Protein AF-A0A919X9M4-F1 (afdb_monomer)

pLDDT: mean 71.2, std 14.74, range [41.19, 88.62]

Secondary structure (DSSP, 8-state):
-PBPTTT-PBPPHHHHHHHTTT-B-TTT-PBPP--HHHHHHHTTTS------SS--

Sequence (56 aa):
MPICQNCGEKWSWRQTMKTLFKLKCPHCSTKQYESTSSRLRSGILTIPKHTYKGLI

Radius of gyration: 15.12 Å; Cα contacts (8 Å, |Δi|>4): 40; chains: 1; bounding box: 32×22×41 Å

Structure (mmCIF, N/CA/C/O backbone):
data_AF-A0A919X9M4-F1
#
_entry.id   AF-A0A919X9M4-F1
#
loop_
_atom_site.group_PDB
_atom_site.id
_atom_site.type_symbol
_atom_site.label_atom_id
_atom_site.label_alt_id
_atom_site.label_comp_id
_atom_site.label_asym_id
_atom_site.label_entity_id
_atom_site.label_seq_id
_atom_site.pdbx_PDB_ins_code
_atom_site.Cartn_x
_atom_site.Cartn_y
_atom_site.Cartn_z
_atom_site.occupancy
_atom_site.B_iso_or_equiv
_atom_site.auth_seq_id
_atom_site.auth_comp_id
_atom_site.auth_asym_id
_atom_site.auth_atom_id
_atom_site.pdbx_PDB_model_num
ATOM 1 N N . MET A 1 1 ? 6.207 -0.136 7.479 1.00 76.19 1 MET A N 1
ATOM 2 C CA . MET A 1 1 ? 4.798 -0.542 7.302 1.00 76.19 1 MET A CA 1
ATOM 3 C C . MET A 1 1 ? 4.197 0.265 6.177 1.00 76.19 1 MET A C 1
ATOM 5 O O . MET A 1 1 ? 4.514 1.452 6.142 1.00 76.19 1 MET A O 1
ATOM 9 N N . PRO A 1 2 ? 3.393 -0.326 5.277 1.00 77.88 2 PRO A N 1
ATOM 10 C CA . PRO A 1 2 ? 2.653 0.451 4.293 1.00 77.88 2 PRO A CA 1
ATOM 11 C C . PRO A 1 2 ? 1.793 1.520 4.974 1.00 77.88 2 PRO A C 1
ATOM 13 O O . PRO A 1 2 ? 1.242 1.307 6.058 1.00 77.88 2 PRO A O 1
ATOM 16 N N . ILE A 1 3 ? 1.719 2.670 4.318 1.00 85.31 3 ILE A N 1
ATOM 17 C CA . ILE A 1 3 ? 0.780 3.740 4.627 1.00 85.31 3 ILE A CA 1
ATOM 18 C C . ILE A 1 3 ? -0.343 3.628 3.601 1.00 85.31 3 ILE A C 1
ATOM 20 O O . ILE A 1 3 ? -0.084 3.414 2.415 1.00 85.31 3 ILE A O 1
ATOM 24 N N . CYS A 1 4 ? -1.588 3.726 4.053 1.00 86.25 4 CYS A N 1
ATOM 25 C CA . CYS A 1 4 ? -2.739 3.696 3.167 1.00 86.25 4 CYS A CA 1
ATOM 26 C C . CYS A 1 4 ? -2.693 4.868 2.172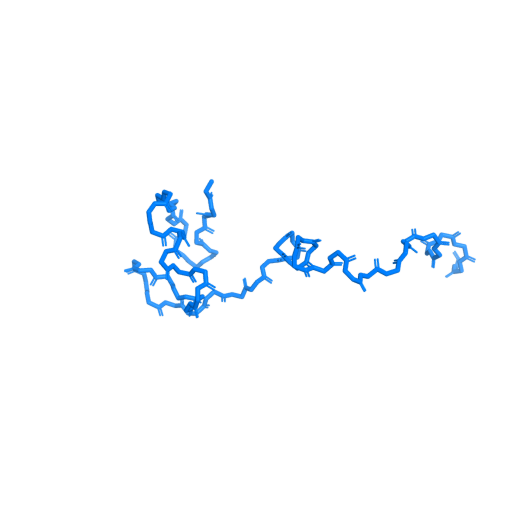 1.00 86.25 4 CYS A C 1
ATOM 28 O O . CYS A 1 4 ? -2.664 6.018 2.598 1.00 86.25 4 CYS A O 1
ATOM 30 N N . GLN A 1 5 ? -2.775 4.599 0.863 1.00 83.56 5 GLN A N 1
ATOM 31 C CA . GLN A 1 5 ? -2.764 5.660 -0.160 1.00 83.56 5 GLN A CA 1
ATOM 32 C C . GLN A 1 5 ? -4.029 6.532 -0.157 1.00 83.56 5 GLN A C 1
ATOM 34 O O . GLN A 1 5 ? -4.012 7.640 -0.674 1.00 83.56 5 GLN A O 1
ATOM 39 N N . ASN A 1 6 ? -5.130 6.027 0.404 1.00 86.81 6 ASN A N 1
ATOM 40 C CA . ASN A 1 6 ? -6.422 6.708 0.397 1.00 86.81 6 ASN A CA 1
ATOM 41 C C . ASN A 1 6 ? -6.672 7.528 1.675 1.00 86.81 6 ASN A C 1
ATOM 43 O O . ASN A 1 6 ? -7.178 8.636 1.589 1.00 86.81 6 ASN A O 1
ATOM 47 N N . CYS A 1 7 ? -6.305 7.000 2.848 1.00 88.62 7 CYS A N 1
ATOM 48 C CA . CYS A 1 7 ? -6.578 7.643 4.138 1.00 88.62 7 CYS A CA 1
ATOM 49 C C . CYS A 1 7 ? -5.321 8.070 4.907 1.00 88.62 7 CYS A C 1
ATOM 51 O O . CYS A 1 7 ? -5.447 8.614 5.993 1.00 88.62 7 CYS A O 1
ATOM 53 N N . GLY A 1 8 ? -4.113 7.789 4.403 1.00 87.50 8 GLY A N 1
ATOM 54 C CA . GLY A 1 8 ? -2.860 8.191 5.055 1.00 87.50 8 GLY A CA 1
ATOM 55 C C . GLY A 1 8 ? -2.506 7.412 6.327 1.00 87.50 8 GLY A C 1
ATOM 56 O O . GLY A 1 8 ? -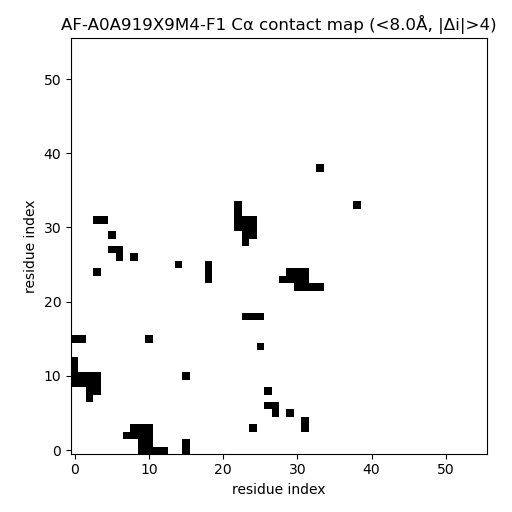1.474 7.677 6.937 1.00 87.50 8 GLY A O 1
ATOM 57 N N . GLU A 1 9 ? -3.314 6.423 6.714 1.00 88.38 9 GLU A N 1
ATOM 58 C CA . GLU A 1 9 ? -3.099 5.689 7.960 1.00 88.38 9 GLU A CA 1
ATOM 59 C C . GLU A 1 9 ? -1.936 4.702 7.834 1.00 88.38 9 GLU A C 1
ATOM 61 O O . GLU A 1 9 ? -1.891 3.868 6.917 1.00 88.38 9 GLU A O 1
ATOM 66 N N . LYS A 1 10 ? -0.995 4.772 8.777 1.00 85.62 10 LYS A N 1
ATOM 67 C CA . LYS A 1 10 ? 0.147 3.860 8.853 1.00 85.62 10 LYS A CA 1
ATOM 68 C C . LYS A 1 10 ? -0.289 2.556 9.500 1.00 85.62 10 LYS A C 1
ATOM 70 O O . LYS A 1 10 ? -0.785 2.538 10.619 1.00 85.62 10 LYS A O 1
ATOM 75 N N . TRP A 1 11 ? -0.066 1.441 8.816 1.00 86.19 11 TRP A N 1
ATOM 76 C CA . TRP A 1 11 ? -0.465 0.153 9.373 1.00 86.19 11 TRP A CA 1
ATOM 77 C C . TRP A 1 11 ? 0.487 -0.289 10.488 1.00 86.19 11 TRP A C 1
ATOM 79 O O . TRP A 1 11 ? 1.611 0.210 10.620 1.00 86.19 11 TRP A O 1
ATOM 89 N N . SER A 1 12 ? 0.049 -1.280 11.260 1.00 88.06 12 SER A N 1
ATOM 90 C CA . SER A 1 12 ? 0.898 -2.107 12.121 1.00 88.06 12 SER A CA 1
ATOM 91 C C . SER A 1 12 ? 1.347 -3.389 11.400 1.00 88.06 12 SER A C 1
ATOM 93 O O . SER A 1 12 ? 0.810 -3.769 10.353 1.00 88.06 12 SER A O 1
ATOM 95 N N . TRP A 1 13 ? 2.338 -4.089 11.964 1.00 82.31 13 TRP A N 1
ATOM 96 C CA . TRP A 1 13 ? 2.896 -5.314 11.368 1.00 82.31 13 TRP A CA 1
ATOM 97 C C . TRP A 1 13 ? 1.838 -6.406 11.246 1.00 82.31 13 TRP A C 1
ATOM 99 O O . TRP A 1 13 ? 1.644 -6.988 10.180 1.00 82.31 13 TRP A O 1
ATOM 109 N N . ARG A 1 14 ? 1.075 -6.612 12.325 1.00 84.69 14 ARG A N 1
ATOM 110 C CA . ARG A 1 14 ? -0.007 -7.602 12.379 1.00 84.69 14 ARG A CA 1
ATOM 111 C C . ARG A 1 14 ? -1.109 -7.297 11.364 1.00 84.69 14 ARG A C 1
ATOM 113 O O . ARG A 1 14 ? -1.634 -8.220 10.751 1.00 84.69 14 ARG A O 1
ATOM 120 N N . GLN A 1 15 ? -1.454 -6.021 11.170 1.00 83.69 15 GLN A N 1
ATOM 121 C CA . GLN A 1 15 ? -2.431 -5.618 10.154 1.00 83.69 15 GLN A CA 1
ATOM 122 C C . GLN A 1 15 ? -1.904 -5.891 8.748 1.00 83.69 15 GLN A C 1
ATOM 124 O O . GLN A 1 15 ? -2.626 -6.485 7.958 1.00 83.69 15 GLN A O 1
ATOM 129 N N . THR A 1 16 ? -0.644 -5.542 8.476 1.00 82.06 16 THR A N 1
ATOM 130 C CA . THR A 1 16 ? 0.005 -5.776 7.176 1.00 82.06 16 THR A CA 1
ATOM 131 C C . THR A 1 16 ? -0.008 -7.254 6.799 1.00 82.06 16 THR A C 1
ATOM 133 O O . THR A 1 16 ? -0.397 -7.596 5.689 1.00 82.06 16 THR A O 1
ATOM 136 N N . MET A 1 17 ? 0.317 -8.144 7.741 1.00 82.81 17 MET A N 1
ATOM 137 C CA . MET A 1 17 ? 0.269 -9.591 7.501 1.00 82.81 17 MET A CA 1
ATOM 138 C C . MET A 1 17 ? -1.144 -10.087 7.153 1.00 82.81 17 MET A C 1
ATOM 140 O O . MET A 1 17 ? -1.306 -10.921 6.266 1.00 82.81 17 MET A O 1
ATOM 144 N N . LYS A 1 18 ? -2.185 -9.553 7.805 1.00 80.69 18 LYS A N 1
ATOM 145 C CA . LYS A 1 18 ? -3.586 -9.907 7.508 1.00 80.69 18 LYS A CA 1
ATOM 146 C C . LYS A 1 18 ? -4.060 -9.367 6.158 1.00 80.69 18 LYS A C 1
ATOM 148 O O . LYS A 1 18 ? -4.909 -9.982 5.514 1.00 80.69 18 LYS A O 1
ATOM 153 N N . THR A 1 19 ? -3.559 -8.209 5.741 1.00 77.31 19 THR A N 1
ATOM 154 C CA . THR A 1 19 ? -4.003 -7.526 4.522 1.00 77.31 19 THR A CA 1
ATOM 155 C C . THR A 1 19 ? -3.236 -7.940 3.274 1.00 77.31 19 THR A C 1
ATOM 157 O O . THR A 1 19 ? -3.756 -7.697 2.188 1.00 77.31 19 THR A O 1
ATOM 160 N N . LEU A 1 20 ? -2.099 -8.637 3.391 1.00 74.44 20 LEU A N 1
ATOM 161 C CA . LEU A 1 20 ? -1.384 -9.232 2.249 1.00 74.44 20 LEU A CA 1
ATOM 162 C C . LEU A 1 20 ? -2.304 -10.077 1.347 1.00 74.44 20 LEU A C 1
ATOM 164 O O . LEU A 1 20 ? -2.202 -9.997 0.131 1.00 74.44 20 LEU A O 1
ATOM 168 N N . PHE A 1 21 ? -3.259 -10.814 1.924 1.00 72.31 21 PHE A N 1
ATOM 169 C CA . PHE A 1 21 ? -4.189 -11.661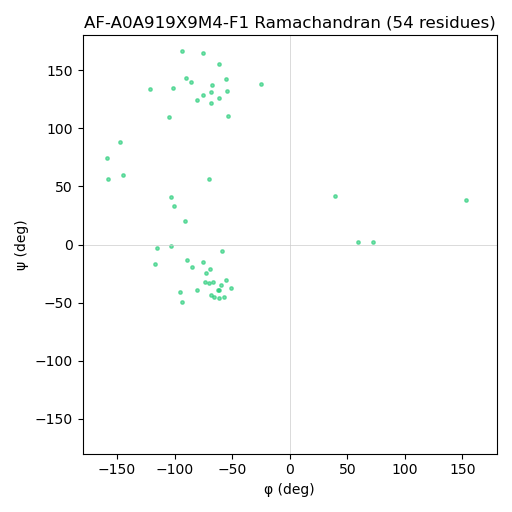 1.161 1.00 72.31 21 PHE A CA 1
ATOM 170 C C . PHE A 1 21 ? -5.430 -10.933 0.627 1.00 72.31 21 PHE A C 1
ATOM 172 O O . PHE A 1 21 ? -6.114 -11.447 -0.253 1.00 72.31 21 PHE A O 1
ATOM 179 N N . LYS A 1 22 ? -5.779 -9.766 1.184 1.00 75.88 22 LYS A N 1
ATOM 180 C CA . LYS A 1 22 ? -7.055 -9.079 0.894 1.00 75.88 22 LYS A CA 1
ATOM 181 C C . LYS A 1 22 ? -6.891 -7.715 0.228 1.00 75.88 22 LYS A C 1
ATOM 183 O O . LYS A 1 22 ? -7.880 -7.203 -0.293 1.00 75.88 22 LYS A O 1
ATOM 188 N N . LEU A 1 23 ? -5.690 -7.126 0.271 1.00 78.75 23 LEU A N 1
ATOM 189 C CA . LEU A 1 23 ? -5.351 -5.792 -0.244 1.00 78.75 23 LEU A CA 1
ATOM 190 C C . LEU A 1 23 ? -6.460 -4.758 0.028 1.00 78.75 23 LEU A C 1
ATOM 192 O O . LEU A 1 23 ? -6.827 -3.958 -0.824 1.00 78.75 23 LEU A O 1
ATOM 196 N N . LYS A 1 24 ? -7.044 -4.799 1.227 1.00 84.88 24 LYS A N 1
ATOM 197 C CA . LYS A 1 24 ? -8.090 -3.877 1.681 1.00 84.88 24 LYS A CA 1
ATOM 198 C C . LYS A 1 24 ? -7.607 -3.172 2.931 1.00 84.88 24 LYS A C 1
ATOM 200 O O . LYS A 1 24 ? -7.082 -3.814 3.839 1.00 84.88 24 LYS A O 1
ATOM 205 N N . CYS A 1 25 ? -7.786 -1.858 2.970 1.00 85.94 25 CYS A N 1
ATOM 206 C CA . CYS A 1 25 ? -7.460 -1.079 4.151 1.00 85.94 25 CYS A CA 1
ATOM 207 C C . CYS A 1 25 ? -8.420 -1.421 5.299 1.00 85.94 25 CYS A C 1
ATOM 209 O O . CYS A 1 25 ? -9.626 -1.387 5.081 1.00 85.94 25 CYS A O 1
ATOM 211 N N . PRO A 1 26 ? -7.936 -1.700 6.520 1.00 83.75 26 PRO A N 1
ATOM 212 C CA . PRO A 1 26 ? -8.812 -1.982 7.654 1.00 83.75 26 PRO A CA 1
ATOM 213 C C . PRO A 1 26 ? -9.480 -0.725 8.233 1.00 83.75 26 PRO A C 1
ATOM 215 O O . PRO A 1 26 ? -10.433 -0.855 8.987 1.00 83.75 26 PRO A O 1
ATOM 218 N N . HIS A 1 27 ? -8.994 0.473 7.890 1.00 86.31 27 HIS A N 1
ATOM 219 C CA . HIS A 1 27 ? -9.503 1.740 8.428 1.00 86.31 27 HIS A CA 1
ATOM 220 C C . HIS A 1 27 ? -10.571 2.367 7.528 1.00 86.31 27 HIS A C 1
ATOM 222 O O . HIS A 1 27 ? -11.652 2.700 7.993 1.00 86.31 27 HIS A O 1
ATOM 228 N N . CYS A 1 28 ? -10.297 2.485 6.225 1.00 87.44 28 CYS A N 1
ATOM 229 C CA . CYS A 1 28 ? -11.236 3.070 5.263 1.00 87.44 28 CYS A CA 1
ATOM 230 C C . CYS A 1 28 ? -11.957 2.035 4.388 1.00 87.44 28 CYS A C 1
ATOM 232 O O . CYS A 1 28 ? -12.761 2.407 3.543 1.00 87.44 28 CYS A O 1
ATOM 234 N N . SER A 1 29 ? -11.666 0.736 4.540 1.00 86.56 29 SER A N 1
ATOM 235 C CA . SER A 1 29 ? -12.222 -0.360 3.718 1.00 86.56 29 SER A CA 1
ATOM 236 C C . SER A 1 29 ? -11.952 -0.270 2.208 1.00 86.56 29 SER A C 1
ATOM 238 O O . SER A 1 29 ? -12.348 -1.162 1.450 1.00 86.56 29 SER A O 1
ATOM 240 N N . THR A 1 30 ? -11.211 0.747 1.766 1.00 85.94 30 THR A N 1
ATOM 241 C CA . THR A 1 30 ? -10.817 0.946 0.374 1.00 85.94 30 THR A CA 1
ATOM 242 C C . THR A 1 30 ? -9.840 -0.137 -0.070 1.00 85.94 30 THR A C 1
ATOM 244 O O . THR A 1 30 ? -8.907 -0.510 0.653 1.00 85.94 30 THR A O 1
ATOM 247 N N . LYS A 1 31 ? -10.058 -0.651 -1.284 1.00 83.62 31 LYS A N 1
ATOM 248 C CA . LYS A 1 31 ? -9.152 -1.599 -1.935 1.00 83.62 31 LYS A CA 1
ATOM 249 C C . LYS A 1 31 ? -7.846 -0.869 -2.275 1.00 83.62 31 LYS A C 1
ATOM 251 O O . LYS A 1 31 ? -7.867 0.148 -2.959 1.00 83.62 31 LYS A O 1
ATOM 256 N N . GLN A 1 32 ? -6.733 -1.361 -1.749 1.00 76.81 32 GLN A N 1
ATOM 257 C CA . GLN A 1 32 ? -5.391 -0.878 -2.054 1.00 76.81 32 GLN A CA 1
ATOM 258 C C . GLN A 1 32 ? -4.893 -1.596 -3.302 1.00 76.81 32 GLN A C 1
ATOM 26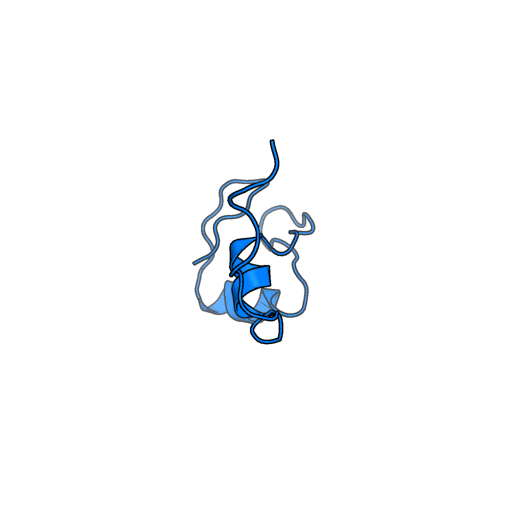0 O O . GLN A 1 32 ? -5.089 -2.803 -3.448 1.00 76.81 32 GLN A O 1
ATOM 265 N N . TYR A 1 33 ? -4.210 -0.874 -4.178 1.00 73.69 33 TYR A N 1
ATOM 266 C CA . TYR A 1 33 ? -3.476 -1.497 -5.268 1.00 73.69 33 TYR A CA 1
ATOM 267 C C . TYR A 1 33 ? -2.051 -1.797 -4.808 1.00 73.69 33 TYR A C 1
ATOM 269 O O . TYR A 1 33 ? -1.453 -1.030 -4.054 1.00 73.69 33 TYR A O 1
ATOM 277 N N . GLU A 1 34 ? -1.503 -2.923 -5.267 1.00 65.81 34 GLU A N 1
ATOM 278 C CA . GLU A 1 34 ? -0.079 -3.223 -5.128 1.00 65.81 34 GLU A CA 1
ATOM 279 C C . GLU A 1 34 ? 0.726 -2.048 -5.697 1.00 65.81 34 GLU A C 1
ATOM 281 O O . GLU A 1 34 ? 0.715 -1.800 -6.910 1.00 65.81 34 GLU A O 1
ATOM 286 N N . SER A 1 35 ? 1.396 -1.313 -4.808 1.00 66.69 35 SER A N 1
ATOM 287 C CA . SER A 1 35 ? 2.277 -0.213 -5.190 1.00 66.69 35 SER A CA 1
ATOM 288 C C . SER A 1 35 ? 3.424 -0.731 -6.064 1.00 66.69 35 SER A C 1
ATOM 290 O O . SER A 1 35 ? 3.796 -1.902 -5.979 1.00 66.69 35 SER A O 1
ATOM 292 N N . THR A 1 36 ? 4.018 0.119 -6.903 1.00 58.03 36 THR A N 1
ATOM 293 C CA . THR A 1 36 ? 5.116 -0.274 -7.810 1.00 58.03 36 THR A CA 1
ATOM 294 C C . THR A 1 36 ? 6.294 -0.916 -7.063 1.00 58.03 36 THR A C 1
ATOM 296 O O . THR A 1 36 ? 6.944 -1.817 -7.586 1.00 58.03 36 THR A O 1
ATOM 299 N N . SER A 1 37 ? 6.532 -0.515 -5.810 1.00 59.34 37 SER A N 1
ATOM 300 C CA . SER A 1 37 ? 7.530 -1.124 -4.925 1.00 59.34 37 SER A CA 1
ATOM 301 C C . SER A 1 37 ? 7.111 -2.502 -4.390 1.00 59.34 37 SER A C 1
ATOM 303 O O . SER A 1 37 ? 7.975 -3.364 -4.233 1.00 59.34 37 SER A O 1
ATOM 305 N N . SER A 1 38 ? 5.815 -2.752 -4.168 1.0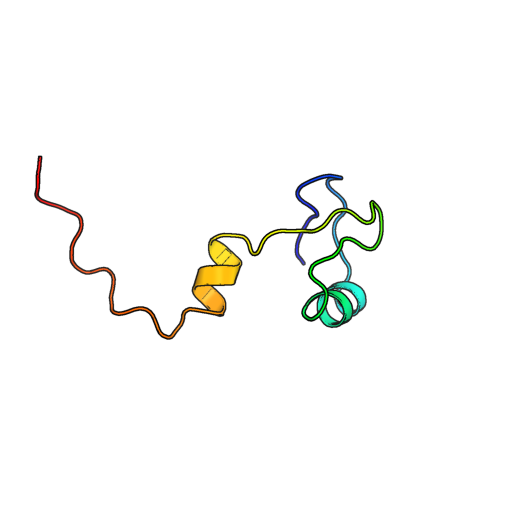0 58.44 38 SER A N 1
ATOM 306 C CA . SER A 1 38 ? 5.282 -4.095 -3.876 1.00 58.44 38 SER A CA 1
ATOM 307 C C . SER A 1 38 ? 5.387 -5.012 -5.095 1.00 58.44 38 SER A C 1
ATOM 309 O O . SER A 1 38 ? 5.882 -6.127 -4.972 1.00 58.44 38 SER A O 1
ATOM 311 N N . ARG A 1 39 ? 5.053 -4.512 -6.294 1.00 58.06 39 ARG A N 1
ATOM 312 C CA . ARG A 1 39 ? 5.212 -5.253 -7.559 1.00 58.06 39 ARG A CA 1
ATOM 313 C C . ARG A 1 39 ? 6.664 -5.641 -7.832 1.00 58.06 39 ARG A C 1
ATOM 315 O O . ARG A 1 39 ? 6.903 -6.712 -8.362 1.00 58.06 39 ARG A O 1
ATOM 322 N N . LEU A 1 40 ? 7.632 -4.807 -7.444 1.00 54.09 40 LEU A N 1
ATOM 323 C CA . LEU A 1 40 ? 9.065 -5.128 -7.516 1.00 54.09 40 LEU A CA 1
ATOM 324 C C . LEU A 1 40 ? 9.474 -6.266 -6.566 1.00 54.09 40 LEU A C 1
ATOM 326 O O . LEU A 1 40 ? 10.372 -7.030 -6.898 1.00 54.09 40 LEU A O 1
ATOM 330 N N . ARG A 1 41 ? 8.818 -6.397 -5.406 1.00 55.09 41 ARG A N 1
ATOM 331 C CA . ARG A 1 41 ? 9.068 -7.488 -4.445 1.00 55.09 41 ARG A CA 1
ATOM 332 C C . ARG A 1 41 ? 8.360 -8.784 -4.845 1.00 55.09 41 ARG A C 1
ATOM 334 O O . ARG A 1 41 ? 8.955 -9.847 -4.726 1.00 55.09 41 ARG A O 1
ATOM 341 N N . SER A 1 42 ? 7.133 -8.691 -5.359 1.00 55.50 42 SER A N 1
ATOM 342 C CA . SER A 1 42 ? 6.386 -9.822 -5.933 1.00 55.50 42 SER A CA 1
ATOM 343 C C . SER A 1 42 ? 6.947 -10.257 -7.299 1.00 55.50 42 SER A C 1
ATOM 345 O O . SER A 1 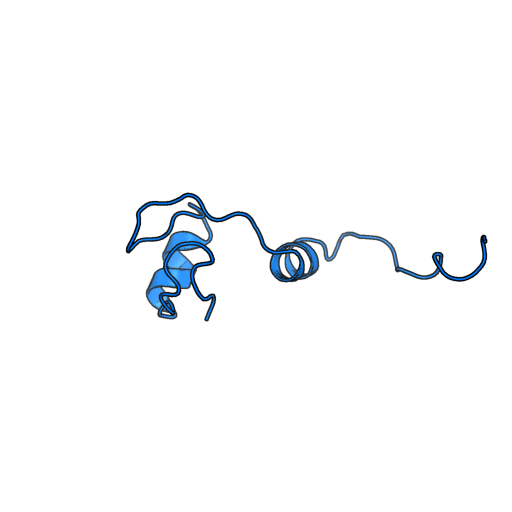42 ? 6.799 -11.404 -7.704 1.00 55.50 42 SER A O 1
ATOM 347 N N . GLY A 1 43 ? 7.613 -9.345 -8.010 1.00 50.78 43 GLY A N 1
ATOM 348 C CA . GLY A 1 43 ? 8.105 -9.488 -9.380 1.00 50.78 43 GLY A CA 1
ATOM 349 C C . GLY A 1 43 ? 9.594 -9.802 -9.497 1.00 50.78 43 GLY A C 1
ATOM 350 O O . GLY A 1 43 ? 10.202 -9.403 -10.487 1.00 50.78 43 GLY A O 1
ATOM 351 N N . ILE A 1 44 ? 10.178 -10.552 -8.555 1.00 52.88 44 ILE A N 1
ATOM 352 C CA . ILE A 1 44 ? 11.524 -11.149 -8.716 1.00 52.88 44 ILE A CA 1
ATOM 353 C C . ILE A 1 44 ? 11.592 -12.090 -9.950 1.00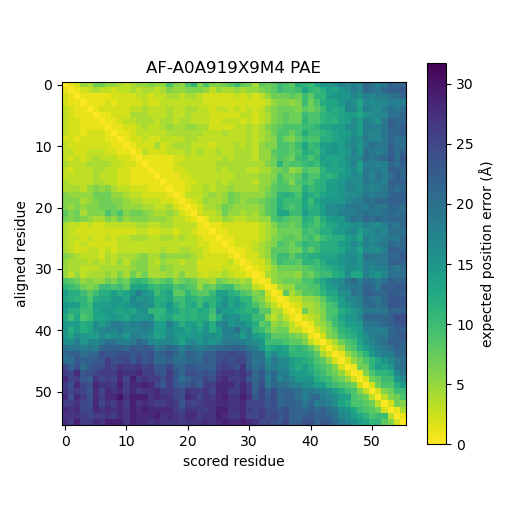 52.88 44 ILE A C 1
ATOM 35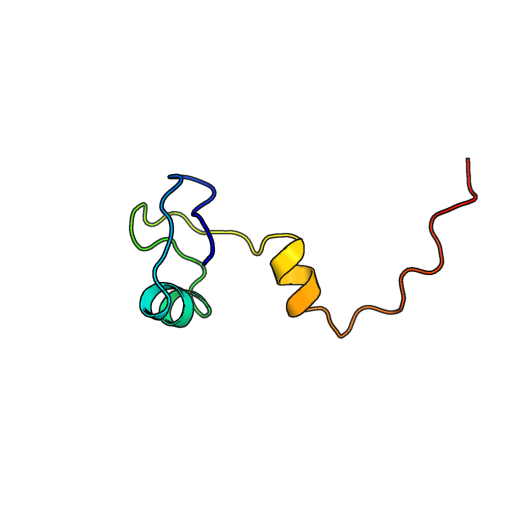5 O O . ILE A 1 44 ? 12.668 -12.491 -10.373 1.00 52.88 44 ILE A O 1
ATOM 359 N N . LEU A 1 45 ? 10.465 -12.347 -10.626 1.00 53.78 45 LEU A N 1
ATOM 360 C CA . LEU A 1 45 ? 10.395 -12.961 -11.957 1.00 53.78 45 LEU A CA 1
ATOM 361 C C . LEU A 1 45 ? 10.401 -11.958 -13.133 1.00 53.78 45 LEU A C 1
ATOM 363 O O . LEU A 1 45 ? 9.979 -12.307 -14.231 1.00 53.78 45 LEU A O 1
ATOM 367 N N . THR A 1 46 ? 10.863 -10.716 -12.946 1.00 57.12 46 THR A N 1
ATOM 368 C CA . THR A 1 46 ? 11.061 -9.774 -14.063 1.00 57.12 46 THR A CA 1
ATOM 369 C C . THR A 1 46 ? 12.544 -9.627 -14.388 1.00 57.12 46 THR A C 1
ATOM 371 O O . THR A 1 46 ? 13.315 -9.048 -13.628 1.00 57.12 46 THR A O 1
ATOM 374 N N . ILE A 1 47 ? 12.884 -10.177 -15.549 1.00 60.88 47 ILE A N 1
ATOM 375 C CA . ILE A 1 47 ? 14.090 -10.038 -16.377 1.00 60.88 47 ILE A CA 1
ATOM 376 C C . ILE A 1 47 ? 14.831 -8.694 -16.139 1.00 60.88 47 ILE A C 1
ATOM 378 O O . ILE A 1 47 ? 14.180 -7.650 -16.023 1.00 60.88 47 ILE A O 1
ATOM 382 N N . PRO A 1 48 ? 16.181 -8.684 -16.068 1.00 48.94 48 PRO A N 1
ATOM 383 C CA . PRO A 1 48 ? 16.974 -7.509 -15.702 1.00 48.94 48 PRO A CA 1
ATOM 384 C C . PRO A 1 48 ? 16.677 -6.274 -16.564 1.00 48.94 48 PRO A C 1
ATOM 386 O O . PRO A 1 48 ? 16.686 -6.325 -17.792 1.00 48.94 48 PRO A O 1
ATOM 389 N N . LYS A 1 49 ? 16.481 -5.127 -15.896 1.00 50.03 49 LYS A N 1
ATOM 390 C CA . LYS A 1 49 ? 16.284 -3.789 -16.485 1.00 50.03 49 LYS A CA 1
ATOM 391 C C . LYS A 1 49 ? 17.562 -3.220 -17.130 1.00 50.03 49 LYS A C 1
ATOM 393 O O . LYS A 1 49 ? 17.990 -2.123 -16.780 1.00 50.03 49 LYS A O 1
ATOM 398 N N . HIS A 1 50 ? 18.165 -3.925 -18.081 1.00 50.12 50 HIS A N 1
ATOM 399 C CA . HIS A 1 50 ? 19.282 -3.414 -18.884 1.00 50.12 50 HIS A CA 1
ATOM 400 C C . HIS A 1 50 ? 18.851 -2.995 -20.297 1.00 50.12 50 HIS A C 1
ATOM 402 O O . HIS A 1 50 ? 19.570 -3.270 -21.249 1.00 50.12 50 HIS A O 1
ATOM 408 N N . THR A 1 51 ? 17.696 -2.345 -20.507 1.00 54.38 51 THR A N 1
ATOM 409 C CA . THR A 1 51 ? 17.389 -1.809 -21.857 1.00 54.38 51 THR A CA 1
ATOM 410 C C . THR A 1 51 ? 16.363 -0.669 -21.891 1.00 54.38 51 THR A C 1
ATOM 412 O O . THR A 1 51 ? 15.373 -0.770 -22.592 1.00 54.38 51 THR A O 1
ATOM 415 N N . TYR A 1 52 ? 16.571 0.446 -21.180 1.00 58.44 52 TYR A N 1
ATOM 416 C CA . TYR A 1 52 ? 15.849 1.699 -21.501 1.00 58.44 52 TYR A CA 1
ATOM 417 C C . TYR A 1 52 ? 16.733 2.928 -21.264 1.00 58.44 52 TYR A C 1
ATOM 419 O O . TYR A 1 52 ? 16.438 3.783 -20.434 1.00 58.44 52 TYR A O 1
ATOM 427 N N . LYS A 1 53 ? 17.866 3.007 -21.963 1.00 48.44 53 LYS A N 1
ATOM 428 C CA . LYS A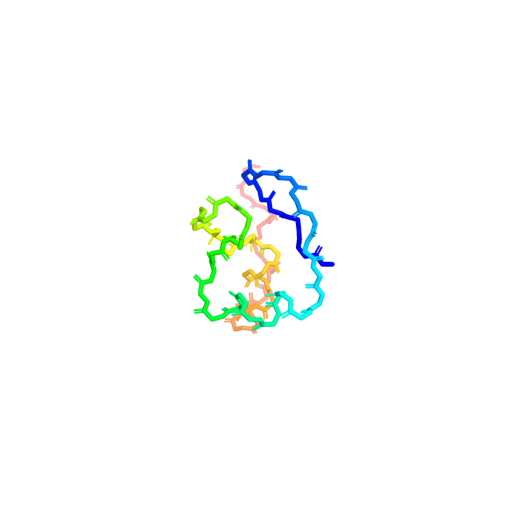 1 53 ? 18.611 4.263 -22.105 1.00 48.44 53 LYS A CA 1
ATOM 429 C C . LYS A 1 53 ? 19.278 4.267 -23.479 1.00 48.44 53 LYS A C 1
ATOM 431 O O . LYS A 1 53 ? 20.386 3.765 -23.612 1.00 48.44 53 LYS A O 1
ATOM 436 N N . GLY A 1 54 ? 18.571 4.753 -24.501 1.00 48.19 54 GLY A N 1
ATOM 437 C CA . GLY A 1 54 ? 19.163 4.920 -25.834 1.00 48.19 54 GLY A CA 1
ATOM 438 C C . GLY A 1 54 ? 18.216 4.867 -27.032 1.00 48.19 54 GLY A C 1
ATOM 439 O O . GLY A 1 54 ? 18.594 4.292 -28.041 1.00 48.19 54 GLY A O 1
ATOM 440 N N . LEU A 1 55 ? 17.005 5.420 -26.941 1.00 50.81 55 LEU A N 1
ATOM 441 C CA . LEU A 1 55 ? 16.137 5.647 -28.105 1.00 50.81 55 LEU A CA 1
ATOM 442 C C . LEU A 1 55 ? 15.131 6.738 -27.734 1.00 50.81 55 LEU A C 1
ATOM 444 O O . LEU A 1 55 ? 14.038 6.395 -27.295 1.00 50.81 55 LEU A O 1
ATOM 448 N N . ILE A 1 56 ? 15.589 7.996 -27.675 1.00 41.19 56 ILE A N 1
ATOM 449 C CA . ILE A 1 56 ? 15.219 9.169 -28.505 1.00 41.19 56 ILE A CA 1
ATOM 450 C C . ILE A 1 56 ? 16.306 10.226 -28.267 1.00 41.19 56 ILE A C 1
ATOM 452 O O . ILE A 1 56 ? 16.697 10.380 -27.086 1.00 41.19 56 ILE A O 1
#

InterPro domains:
  IPR026369 CxxC-20-CxxC putative zinc finger [TIGR04104] (2-45)

Mean predicted aligned error: 11.36 Å

Solvent-accessible surface area (backbone atoms only — not comparable to full-atom values): 3852 Å² total; per-residue (Å²): 116,67,55,39,91,86,78,66,51,69,50,50,72,72,54,49,65,65,25,72,83,64,39,40,41,92,86,78,65,46,75,54,75,82,45,75,72,50,47,56,68,77,36,77,85,58,78,80,92,83,80,87,85,89,88,132

Nearest PDB structures (foldseek):
  8jq0-assembly2_D  TM=2.373E-01  e=5.623E-01  Homo sapiens

Foldseek 3Di:
DDQAPPPRHDDDPVVCVVCVVPCADPPPRDRHDQDPVNCVVVPPVDDDPPDDDDDD

Organism: NCBI:txid545502